Protein AF-I0INM4-F1 (afdb_monomer_lite)

Radius of gyration: 18.07 Å; chains: 1; bounding box: 23×41×49 Å

Organism: Leptospirillum ferrooxidans (strain C2-3) (NCBI:txid1162668)

Secondary structure (DSSP, 8-state):
--PPP---TTS-----------SPBPTTT-PBPEEETTEEEETTTTTEEES----

Foldseek 3Di:
DDDDDDDDVVVPPDPPPDADLPAAADPPPRHRFGQDPNWTFDVVVVGDTDDPPPD

Sequence (55 aa):
MDEPEEIDLDELELPLHIPRKNGPDCPFCGEPTLSVDGDFVCIDCNGTWYGPNIG

Structure (mmCIF, N/CA/C/O backbone):
data_AF-I0INM4-F1
#
_entry.id   AF-I0INM4-F1
#
loop_
_atom_site.group_PDB
_atom_site.id
_atom_site.type_symbol
_atom_site.label_atom_id
_atom_site.label_alt_id
_atom_site.label_comp_id
_atom_site.label_asym_id
_atom_site.label_entity_id
_atom_site.label_seq_id
_atom_site.pdbx_PDB_ins_code
_atom_site.Cartn_x
_atom_site.Cartn_y
_atom_site.Cartn_z
_atom_site.occupancy
_atom_site.B_iso_or_equiv
_atom_site.auth_seq_id
_atom_site.auth_comp_id
_atom_site.auth_asym_id
_atom_site.auth_atom_id
_atom_site.pdbx_PDB_model_num
ATOM 1 N N . MET A 1 1 ? 2.940 31.955 -32.693 1.00 55.91 1 MET A N 1
ATOM 2 C CA . MET A 1 1 ? 1.883 31.784 -31.681 1.00 55.91 1 MET A CA 1
ATOM 3 C C . MET A 1 1 ? 1.657 30.299 -31.655 1.00 55.91 1 MET A C 1
ATOM 5 O O . MET A 1 1 ? 0.996 29.793 -32.545 1.00 55.91 1 MET A O 1
ATOM 9 N N . ASP A 1 2 ? 2.360 29.622 -30.760 1.00 71.56 2 ASP A N 1
ATOM 10 C CA . ASP A 1 2 ? 2.257 28.181 -30.581 1.00 71.56 2 ASP A CA 1
ATOM 11 C C . ASP A 1 2 ? 1.076 27.954 -29.636 1.00 71.56 2 ASP A C 1
ATOM 13 O O . ASP A 1 2 ? 1.111 28.368 -28.475 1.00 71.56 2 ASP A O 1
ATOM 17 N N . GLU A 1 3 ? -0.024 27.445 -30.183 1.00 75.94 3 GLU A N 1
ATOM 18 C CA . GLU A 1 3 ? -1.214 27.090 -29.413 1.00 75.94 3 GLU A CA 1
ATOM 19 C C . GLU A 1 3 ? -0.884 25.885 -28.516 1.00 75.94 3 GLU A C 1
ATOM 21 O O . GLU A 1 3 ? -0.190 24.971 -28.971 1.00 75.94 3 GLU A O 1
ATOM 26 N N . PRO A 1 4 ? -1.315 25.866 -27.242 1.00 73.31 4 PRO A N 1
ATOM 27 C CA . PRO A 1 4 ? -1.102 24.702 -26.397 1.00 73.31 4 PRO A CA 1
ATOM 28 C C . PRO A 1 4 ? -1.979 23.553 -26.905 1.00 73.31 4 PRO A C 1
ATOM 30 O O . PRO A 1 4 ? -3.200 23.681 -26.946 1.00 73.31 4 PRO A O 1
ATOM 33 N N . GLU A 1 5 ? -1.356 22.441 -27.295 1.00 75.38 5 GLU A N 1
ATOM 34 C CA . GLU A 1 5 ? -2.078 21.201 -27.581 1.00 75.38 5 GLU A CA 1
ATOM 35 C C . GLU A 1 5 ? -2.813 20.753 -26.308 1.00 75.38 5 GLU A C 1
ATOM 37 O O . GLU A 1 5 ? -2.198 20.552 -25.256 1.00 75.38 5 GLU A O 1
ATOM 42 N N . GLU A 1 6 ? -4.141 20.645 -26.385 1.00 73.50 6 GLU A N 1
ATOM 43 C CA . GLU A 1 6 ? -4.954 20.079 -25.310 1.00 73.50 6 GLU A CA 1
ATOM 44 C C . GLU A 1 6 ? -4.679 18.574 -25.247 1.00 73.50 6 GLU A C 1
ATOM 46 O O . GLU A 1 6 ? -5.076 17.813 -26.127 1.00 73.50 6 GLU A O 1
ATOM 51 N N . ILE A 1 7 ? -3.935 18.150 -24.225 1.00 72.75 7 ILE A N 1
ATOM 52 C CA . ILE A 1 7 ? -3.641 16.738 -23.985 1.00 72.75 7 ILE A CA 1
ATOM 53 C C . ILE A 1 7 ? -4.923 16.081 -23.470 1.00 72.75 7 ILE A C 1
ATOM 55 O O . ILE A 1 7 ? -5.372 16.393 -22.364 1.00 72.75 7 ILE A O 1
ATOM 59 N N . ASP A 1 8 ? -5.490 15.173 -24.262 1.00 71.00 8 ASP A N 1
ATOM 60 C CA . ASP A 1 8 ? -6.632 14.352 -23.868 1.00 71.00 8 ASP A CA 1
ATOM 61 C C . ASP A 1 8 ? -6.191 13.341 -22.795 1.00 71.00 8 ASP A C 1
ATOM 63 O O . ASP A 1 8 ? -5.493 12.359 -23.059 1.00 71.00 8 ASP A O 1
ATOM 67 N N . LEU A 1 9 ? -6.542 13.634 -21.542 1.00 67.88 9 LEU A N 1
ATOM 68 C CA . LEU A 1 9 ? -6.193 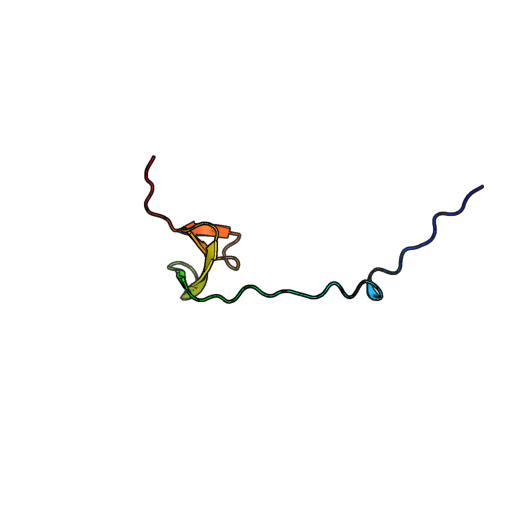12.809 -20.385 1.00 67.88 9 LEU A CA 1
ATOM 69 C C . LEU A 1 9 ? -6.905 11.450 -20.396 1.00 67.88 9 LEU A C 1
ATOM 71 O O . LEU A 1 9 ? -6.446 10.542 -19.700 1.00 67.88 9 LEU A O 1
ATOM 75 N N . ASP A 1 10 ? -7.979 11.301 -21.175 1.00 68.19 10 ASP A N 1
ATOM 76 C CA . ASP A 1 10 ? -8.747 10.060 -21.253 1.00 68.19 10 ASP A CA 1
ATOM 77 C C . ASP A 1 10 ? -8.054 9.011 -22.149 1.00 68.19 10 ASP A C 1
ATOM 79 O O . ASP A 1 10 ? -8.263 7.813 -21.964 1.00 68.19 10 ASP A O 1
ATOM 83 N N . GLU A 1 11 ? -7.168 9.426 -23.068 1.00 68.19 11 GLU A N 1
ATOM 84 C CA . GLU A 1 11 ? -6.350 8.519 -23.900 1.00 68.19 11 GLU A CA 1
ATOM 85 C C . GLU A 1 11 ? -5.114 7.976 -23.148 1.00 68.19 11 GLU A C 1
ATOM 87 O O . GLU A 1 11 ? -4.500 6.979 -23.541 1.00 68.19 11 GLU A O 1
ATOM 92 N N . LEU A 1 12 ? -4.762 8.580 -22.009 1.00 65.38 12 LEU A N 1
ATOM 93 C CA . LEU A 1 12 ? -3.683 8.122 -21.134 1.00 65.38 12 LEU A CA 1
ATOM 94 C C . LEU A 1 12 ? -4.171 6.992 -20.212 1.00 65.38 12 LEU A C 1
ATOM 96 O O . LEU A 1 12 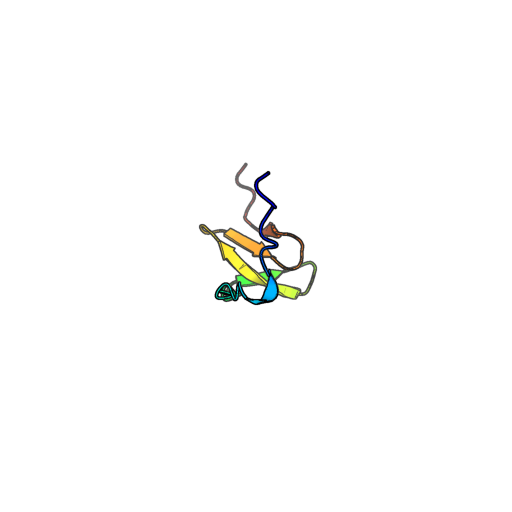? -4.198 7.128 -18.987 1.00 65.38 12 LEU A O 1
ATOM 100 N N . GLU A 1 13 ? -4.504 5.834 -20.791 1.00 66.62 13 GLU A N 1
ATOM 101 C CA . GLU A 1 13 ? -4.726 4.594 -20.036 1.00 66.62 13 GLU A CA 1
ATOM 102 C C . GLU A 1 13 ? -3.396 4.092 -19.446 1.00 66.62 13 GLU A C 1
ATOM 104 O O . GLU A 1 13 ? -2.729 3.189 -19.961 1.00 66.62 13 GLU A O 1
ATOM 109 N N . LEU A 1 14 ? -2.974 4.695 -18.333 1.00 70.12 14 LEU A N 1
ATOM 110 C CA . LEU A 1 14 ? -1.870 4.172 -17.543 1.00 70.12 14 LEU A CA 1
ATOM 111 C C . LEU A 1 14 ? -2.284 2.804 -16.986 1.00 70.12 14 LEU A C 1
ATOM 113 O O . LEU A 1 14 ? -3.335 2.701 -16.346 1.00 70.12 14 LEU A O 1
ATOM 117 N N . PRO A 1 15 ? -1.472 1.747 -17.170 1.00 69.75 15 PRO A N 1
ATOM 118 C CA . PRO A 1 15 ? -1.770 0.457 -16.577 1.00 69.75 15 PRO A CA 1
ATOM 119 C C . PRO A 1 15 ? -1.829 0.611 -15.054 1.00 69.75 15 PRO A C 1
ATOM 121 O O . PRO A 1 15 ? -0.809 0.798 -14.387 1.00 69.75 15 PRO A O 1
ATOM 124 N N . LEU A 1 16 ? -3.043 0.534 -14.504 1.00 64.88 16 LEU A N 1
ATOM 125 C CA . LEU A 1 16 ? -3.308 0.541 -13.070 1.00 64.88 16 LEU A CA 1
ATOM 126 C C . LEU A 1 16 ? -2.741 -0.743 -12.465 1.00 64.88 16 LEU A C 1
ATOM 128 O O . LEU A 1 16 ? -3.408 -1.776 -12.378 1.00 64.88 16 LEU A O 1
ATOM 132 N N . HIS A 1 17 ? -1.481 -0.691 -12.044 1.00 65.81 17 HIS A N 1
ATOM 133 C CA . HIS A 1 17 ? -0.906 -1.747 -11.232 1.00 65.81 17 HIS A CA 1
ATOM 134 C C . HIS A 1 17 ? -1.447 -1.611 -9.810 1.00 65.81 17 HIS A C 1
ATOM 136 O O . HIS A 1 17 ? -0.878 -0.900 -8.986 1.00 65.81 17 HIS A O 1
ATOM 142 N N . ILE A 1 18 ? -2.573 -2.271 -9.533 1.00 68.44 18 ILE A N 1
ATOM 143 C CA . ILE A 1 18 ? -3.129 -2.339 -8.181 1.00 68.44 18 ILE A CA 1
ATOM 144 C C . ILE A 1 18 ? -2.237 -3.286 -7.366 1.00 68.44 18 ILE A C 1
ATOM 146 O O . ILE A 1 18 ? -2.193 -4.487 -7.665 1.00 68.44 18 ILE A O 1
ATOM 150 N N . PRO A 1 19 ? -1.518 -2.788 -6.346 1.00 68.62 19 PRO A N 1
ATOM 151 C CA . PRO A 1 19 ? -0.678 -3.636 -5.518 1.00 68.62 19 PRO A CA 1
ATOM 152 C C . PRO 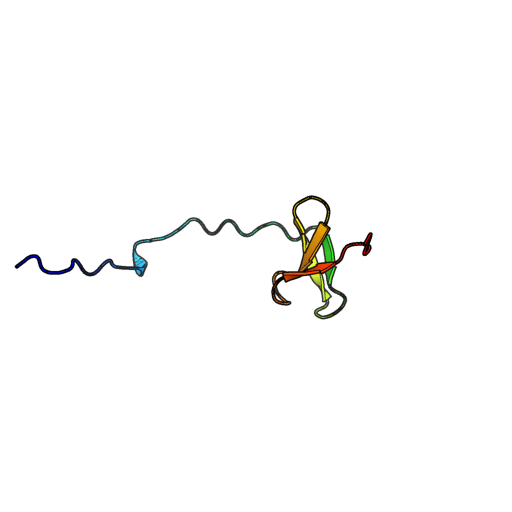A 1 19 ? -1.541 -4.656 -4.768 1.00 68.62 19 PRO A C 1
ATOM 154 O O . PRO A 1 19 ? -2.613 -4.326 -4.255 1.00 68.62 19 PRO A O 1
ATOM 157 N N . ARG A 1 20 ? -1.087 -5.911 -4.679 1.00 72.31 20 ARG A N 1
ATOM 158 C CA . ARG A 1 20 ? -1.822 -6.944 -3.936 1.00 72.31 20 ARG A CA 1
ATOM 159 C C . ARG A 1 20 ? -1.739 -6.682 -2.431 1.00 72.31 20 ARG A C 1
ATOM 161 O O . ARG A 1 20 ? -0.663 -6.777 -1.847 1.00 72.31 20 ARG A O 1
ATOM 168 N N . LYS A 1 21 ? -2.887 -6.414 -1.808 1.00 76.62 21 LYS A N 1
ATOM 169 C CA . LYS A 1 21 ? -3.054 -6.271 -0.357 1.00 76.62 21 LYS A CA 1
ATOM 170 C C . LYS A 1 21 ? -2.991 -7.649 0.321 1.00 76.62 21 LYS A C 1
ATOM 172 O O . LYS A 1 21 ? -4.007 -8.318 0.462 1.00 76.62 21 LYS A O 1
ATOM 177 N N . ASN A 1 22 ? -1.785 -8.102 0.663 1.00 79.50 22 ASN A N 1
ATOM 178 C CA . ASN A 1 22 ? -1.543 -9.409 1.299 1.00 79.50 22 ASN A CA 1
ATOM 179 C C . ASN A 1 22 ? -1.069 -9.286 2.760 1.00 79.50 22 ASN A C 1
ATOM 181 O O . ASN A 1 22 ? -0.588 -10.264 3.334 1.00 79.50 22 ASN A O 1
ATOM 185 N N . GLY A 1 23 ? -1.107 -8.081 3.327 1.00 80.50 23 GLY A N 1
ATOM 186 C CA . GLY A 1 23 ? -0.734 -7.822 4.711 1.00 80.50 23 GLY A CA 1
ATOM 187 C C . GLY A 1 23 ? -1.864 -8.125 5.701 1.00 80.50 23 GLY A C 1
ATOM 188 O O . GLY A 1 23 ? -2.957 -8.517 5.295 1.00 80.50 23 GLY A O 1
ATOM 189 N N . PRO A 1 24 ? -1.611 -7.946 7.009 1.00 83.44 24 PRO A N 1
ATOM 190 C CA . PRO A 1 24 ? -2.639 -8.026 8.040 1.00 83.44 24 PRO A CA 1
ATOM 191 C C . PRO A 1 24 ? -3.721 -6.958 7.840 1.00 83.44 24 PRO A C 1
ATOM 193 O O . PRO A 1 24 ? -3.492 -5.936 7.187 1.00 83.44 24 PRO A O 1
ATOM 196 N N . ASP A 1 25 ? -4.884 -7.177 8.446 1.00 85.12 25 ASP A N 1
ATOM 197 C CA . ASP A 1 25 ? -5.994 -6.228 8.389 1.00 85.12 25 ASP A CA 1
ATOM 198 C C . ASP A 1 25 ? -5.645 -4.922 9.116 1.00 85.12 25 ASP A C 1
ATOM 200 O O . ASP A 1 25 ? -5.095 -4.912 10.223 1.00 85.12 25 ASP A O 1
ATOM 204 N N . CYS A 1 26 ? -5.977 -3.795 8.490 1.00 82.31 26 CYS A N 1
ATOM 205 C CA . CYS A 1 26 ? -5.821 -2.472 9.068 1.00 82.31 26 CYS A CA 1
ATOM 206 C C . CYS A 1 26 ? -6.741 -2.326 10.296 1.00 82.31 26 CYS A C 1
ATOM 208 O O . CYS A 1 26 ? -7.951 -2.512 10.173 1.00 82.31 26 CYS A O 1
ATOM 210 N N . PRO A 1 27 ? -6.243 -1.897 11.469 1.00 77.31 27 PRO A N 1
ATOM 211 C CA . PRO A 1 27 ? -7.055 -1.805 12.686 1.00 77.31 27 PRO A CA 1
ATOM 212 C C . PRO A 1 27 ? -8.105 -0.678 12.663 1.00 77.31 27 PRO A C 1
ATOM 214 O O . PRO A 1 27 ? -8.913 -0.584 13.583 1.00 77.31 27 PRO A O 1
ATOM 217 N N . PHE A 1 28 ? -8.092 0.188 11.645 1.00 78.69 28 PHE A N 1
ATOM 218 C CA . PHE A 1 28 ? -9.018 1.317 11.524 1.00 78.69 28 PHE A CA 1
ATOM 219 C C . PHE A 1 28 ? -10.177 1.041 10.568 1.00 78.69 28 PHE A C 1
ATOM 221 O O . PHE A 1 28 ? -11.312 1.394 10.878 1.00 78.69 28 PHE A O 1
ATOM 228 N N . CYS A 1 29 ? -9.900 0.431 9.413 1.00 83.94 29 CYS A N 1
ATOM 229 C CA . CYS A 1 29 ? -10.918 0.134 8.402 1.00 83.94 29 CYS A CA 1
ATOM 230 C C . CYS A 1 29 ? -11.198 -1.364 8.221 1.00 83.94 29 CYS A C 1
ATOM 232 O O . CYS A 1 29 ? -12.212 -1.702 7.624 1.00 83.94 29 CYS A O 1
ATOM 234 N N . GLY A 1 30 ? -10.340 -2.253 8.729 1.00 80.75 30 GLY A N 1
ATOM 235 C CA . GLY A 1 30 ? -10.455 -3.701 8.541 1.00 80.75 30 GLY A CA 1
ATOM 236 C C . GLY A 1 30 ? -10.026 -4.204 7.161 1.00 80.75 30 GLY A C 1
ATOM 237 O O . GLY A 1 30 ? -10.134 -5.396 6.909 1.00 80.75 30 GLY A O 1
ATOM 238 N N . GLU A 1 31 ? -9.541 -3.328 6.275 1.00 85.38 31 GLU A N 1
ATOM 239 C CA . GLU A 1 31 ? -9.046 -3.716 4.950 1.00 85.38 31 GLU A CA 1
ATOM 240 C C . GLU A 1 31 ? -7.623 -4.281 5.028 1.00 85.38 31 GLU A C 1
ATOM 242 O O . GLU A 1 31 ? -6.818 -3.802 5.838 1.00 85.38 31 GLU A O 1
ATOM 247 N N . PRO A 1 32 ? -7.264 -5.247 4.167 1.00 84.38 32 PRO A N 1
ATOM 248 C CA . PRO A 1 32 ? -5.927 -5.813 4.155 1.00 84.38 32 PRO A CA 1
ATOM 249 C C . PRO A 1 32 ? -4.893 -4.743 3.788 1.00 84.38 32 PRO A C 1
ATOM 251 O O . PRO A 1 32 ? -5.058 -3.965 2.846 1.00 84.38 32 PRO A O 1
ATOM 254 N N . THR A 1 33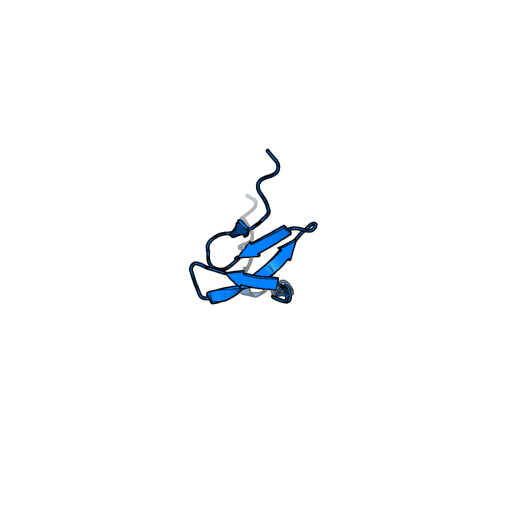 ? -3.797 -4.696 4.536 1.00 85.06 33 THR A N 1
ATOM 255 C CA . THR A 1 33 ? -2.694 -3.766 4.263 1.00 85.06 33 THR A CA 1
ATOM 256 C C . THR A 1 33 ? -1.820 -4.245 3.102 1.00 85.06 33 THR A C 1
ATOM 258 O O . THR A 1 33 ? -1.859 -5.403 2.671 1.00 85.06 33 THR A O 1
ATOM 261 N N . LEU A 1 34 ? -1.009 -3.336 2.568 1.00 83.50 34 LEU A N 1
ATOM 262 C CA . LEU A 1 34 ? 0.004 -3.625 1.564 1.00 83.50 34 LEU A CA 1
ATOM 263 C C . LEU A 1 34 ? 1.374 -3.744 2.235 1.00 83.50 34 LEU A C 1
ATOM 265 O O . LEU A 1 34 ? 1.748 -2.866 3.006 1.00 83.50 34 LEU A O 1
ATOM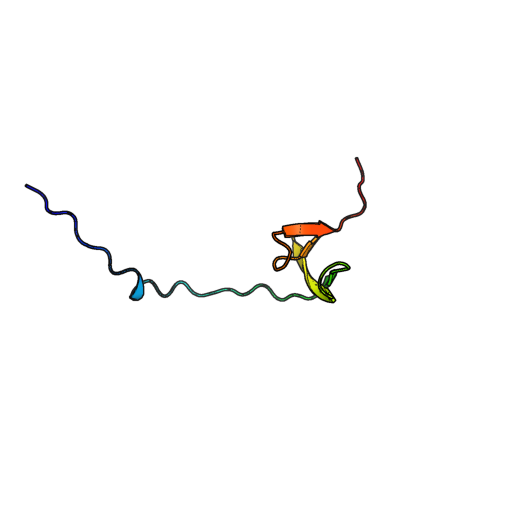 269 N N . SER A 1 35 ? 2.138 -4.787 1.914 1.00 80.88 35 SER A N 1
ATOM 270 C CA . SER A 1 35 ? 3.548 -4.855 2.303 1.00 80.88 35 SER A CA 1
ATOM 271 C C . SER A 1 35 ? 4.380 -3.928 1.409 1.00 80.88 35 SER A C 1
ATOM 273 O O . SER A 1 35 ? 4.486 -4.188 0.206 1.00 80.88 35 SER A O 1
ATOM 275 N N . VAL A 1 36 ? 4.971 -2.881 1.977 1.00 79.06 36 VAL A N 1
ATOM 276 C CA . VAL A 1 36 ? 5.846 -1.918 1.292 1.00 79.06 36 VAL A CA 1
ATOM 277 C C . VAL A 1 36 ? 7.151 -1.838 2.077 1.00 79.06 36 VAL A C 1
ATOM 279 O O . VAL A 1 36 ? 7.128 -1.533 3.261 1.00 79.06 36 VAL A O 1
ATOM 282 N N . ASP A 1 37 ? 8.277 -2.168 1.442 1.00 76.94 37 ASP A N 1
ATOM 283 C CA . ASP A 1 37 ? 9.624 -2.064 2.033 1.00 76.94 37 ASP A CA 1
ATOM 284 C C . ASP A 1 37 ? 9.815 -2.755 3.403 1.00 76.94 37 ASP A C 1
ATOM 286 O O . ASP A 1 37 ? 10.678 -2.385 4.192 1.00 76.94 37 ASP A O 1
ATOM 290 N N . GLY A 1 38 ? 9.042 -3.815 3.666 1.00 76.81 38 GLY A N 1
ATOM 291 C CA . GLY A 1 38 ? 9.087 -4.580 4.919 1.00 76.81 38 GLY A CA 1
ATOM 292 C C . GLY A 1 38 ? 8.077 -4.129 5.978 1.00 76.81 38 GLY A C 1
ATOM 293 O O . GLY A 1 38 ? 7.906 -4.837 6.970 1.00 76.81 38 GLY A O 1
ATOM 294 N N . ASP A 1 39 ? 7.365 -3.033 5.730 1.00 77.69 39 ASP A N 1
ATOM 295 C CA . ASP A 1 39 ? 6.290 -2.518 6.573 1.00 77.69 39 ASP A CA 1
ATOM 296 C C . ASP A 1 39 ? 4.910 -2.765 5.959 1.00 77.69 39 ASP A C 1
ATOM 298 O O . ASP A 1 39 ? 4.767 -3.055 4.768 1.00 77.69 39 ASP A O 1
ATOM 302 N N . PHE A 1 40 ? 3.868 -2.647 6.784 1.00 81.75 40 PHE A N 1
ATOM 303 C CA . PHE A 1 40 ? 2.484 -2.770 6.346 1.00 81.75 40 PHE A CA 1
ATOM 304 C C . PHE A 1 40 ? 1.809 -1.402 6.299 1.00 81.75 40 PHE A C 1
ATOM 306 O O . PHE A 1 40 ? 1.756 -0.671 7.286 1.00 81.75 40 PHE A O 1
ATOM 313 N N . VAL A 1 41 ? 1.269 -1.051 5.135 1.00 80.81 41 VAL A N 1
ATOM 314 C CA . VAL A 1 41 ? 0.685 0.266 4.872 1.00 80.81 41 VAL A CA 1
ATOM 315 C C . VAL A 1 41 ? -0.764 0.103 4.438 1.00 80.81 41 VAL A C 1
ATOM 317 O O . VAL A 1 41 ? -1.071 -0.642 3.504 1.00 80.81 41 VAL A O 1
ATOM 320 N N . CYS A 1 42 ? -1.678 0.814 5.098 1.00 83.56 42 CYS A N 1
ATOM 321 C CA . CYS A 1 42 ? -3.065 0.878 4.646 1.00 83.56 42 CYS A CA 1
ATOM 322 C C . CYS A 1 42 ? -3.226 2.005 3.623 1.00 83.56 42 CYS A C 1
ATOM 324 O O . CYS A 1 42 ? -3.255 3.180 3.992 1.00 83.56 42 CYS A O 1
ATOM 326 N N . ILE A 1 43 ? -3.365 1.656 2.342 1.00 76.94 43 ILE A N 1
ATOM 327 C CA . ILE A 1 43 ? -3.568 2.646 1.273 1.00 76.94 43 ILE A CA 1
ATOM 328 C C . ILE A 1 43 ? -4.939 3.334 1.368 1.00 76.94 43 ILE A C 1
ATOM 330 O O . ILE A 1 43 ? -5.059 4.498 0.999 1.00 76.94 43 ILE A O 1
ATOM 334 N N . ASP A 1 44 ? -5.948 2.658 1.928 1.00 78.38 44 ASP A N 1
ATOM 335 C CA . ASP A 1 44 ? -7.304 3.210 2.051 1.00 78.38 44 ASP A CA 1
ATOM 336 C C . ASP A 1 44 ? -7.413 4.205 3.220 1.00 78.38 44 ASP A C 1
ATOM 338 O O . ASP A 1 44 ? -8.203 5.144 3.178 1.00 78.38 44 ASP A O 1
ATOM 342 N N . CYS A 1 45 ? -6.569 4.056 4.248 1.00 78.50 45 CYS A N 1
ATOM 343 C CA . CYS A 1 45 ? -6.444 5.000 5.365 1.00 78.50 45 CYS A CA 1
ATOM 344 C C . CYS A 1 45 ? -5.324 6.026 5.132 1.00 78.50 45 CYS A C 1
ATOM 346 O O . CYS A 1 45 ? -4.611 6.392 6.070 1.00 78.50 45 CYS A O 1
ATOM 348 N N . ASN A 1 46 ? -5.155 6.470 3.883 1.00 68.75 46 ASN A N 1
ATOM 349 C CA . ASN A 1 46 ? -4.191 7.497 3.480 1.00 68.75 46 ASN A CA 1
ATOM 350 C C . ASN A 1 46 ? -2.732 7.174 3.861 1.00 68.75 46 ASN A C 1
ATOM 352 O O . ASN A 1 46 ? -1.981 8.040 4.308 1.00 68.75 46 ASN A O 1
ATOM 356 N N . GLY A 1 47 ? -2.343 5.905 3.729 1.00 61.28 47 GLY A N 1
ATOM 357 C CA . GLY A 1 47 ? -0.973 5.468 3.971 1.00 61.28 47 GLY A CA 1
ATOM 358 C C . GLY A 1 47 ? -0.570 5.497 5.440 1.00 61.28 47 GLY A C 1
ATOM 359 O O . GLY A 1 47 ? 0.608 5.671 5.725 1.00 61.28 47 GLY A O 1
ATOM 360 N N . THR A 1 48 ? -1.513 5.351 6.380 1.00 62.75 48 THR A N 1
ATOM 361 C CA . THR A 1 48 ? -1.146 5.198 7.795 1.00 62.75 48 THR A CA 1
ATOM 362 C C . THR A 1 48 ? -0.178 4.013 7.917 1.00 62.75 48 THR A C 1
ATOM 364 O O . THR A 1 48 ? -0.454 2.924 7.406 1.00 62.75 48 THR A O 1
ATOM 367 N N . TRP A 1 49 ? 0.993 4.265 8.506 1.00 58.16 49 TRP A N 1
ATOM 368 C CA . TRP A 1 49 ? 2.079 3.296 8.630 1.00 58.16 49 TRP A CA 1
ATOM 369 C C . TRP A 1 49 ? 1.799 2.370 9.812 1.00 58.16 49 TRP A C 1
ATOM 371 O O . TRP A 1 49 ? 1.549 2.838 10.926 1.00 58.16 49 TRP A O 1
ATOM 381 N N . TYR A 1 50 ? 1.869 1.063 9.576 1.00 62.81 50 TYR A N 1
ATOM 382 C CA . TYR A 1 50 ? 1.743 0.031 10.599 1.00 62.81 50 TYR A CA 1
ATOM 383 C C . TYR A 1 50 ? 3.023 -0.800 10.615 1.00 62.81 50 TYR A C 1
ATOM 385 O O . TYR A 1 50 ? 3.126 -1.847 9.982 1.00 62.81 50 TYR A O 1
ATOM 393 N N . GLY A 1 51 ? 4.005 -0.312 11.364 1.00 58.06 51 GLY A N 1
ATOM 394 C CA . GLY A 1 51 ? 5.222 -1.038 11.703 1.00 58.06 51 GLY A CA 1
ATOM 395 C C . GLY A 1 51 ? 5.491 -0.922 13.206 1.00 58.06 51 GLY A C 1
ATOM 396 O O . GLY A 1 51 ? 4.977 0.001 13.855 1.00 58.06 51 GLY A O 1
ATOM 397 N N . PRO A 1 52 ? 6.259 -1.844 13.813 1.00 49.44 52 PRO A N 1
ATOM 398 C CA . PRO A 1 52 ? 6.803 -1.601 15.142 1.00 49.44 52 PRO A CA 1
ATOM 399 C C . PRO A 1 52 ? 7.596 -0.290 15.086 1.00 49.44 52 PRO A C 1
ATOM 401 O O . PRO A 1 52 ? 8.534 -0.173 14.306 1.00 49.44 52 PRO A O 1
ATOM 404 N N . ASN A 1 53 ? 7.204 0.704 15.888 1.00 48.66 53 ASN A N 1
ATOM 405 C CA . ASN A 1 53 ? 7.956 1.949 16.042 1.00 48.66 53 ASN A CA 1
ATOM 406 C C . ASN A 1 53 ? 9.313 1.616 16.686 1.00 48.66 53 ASN A C 1
ATOM 408 O O . ASN A 1 53 ? 9.460 1.686 17.907 1.00 48.66 53 ASN A O 1
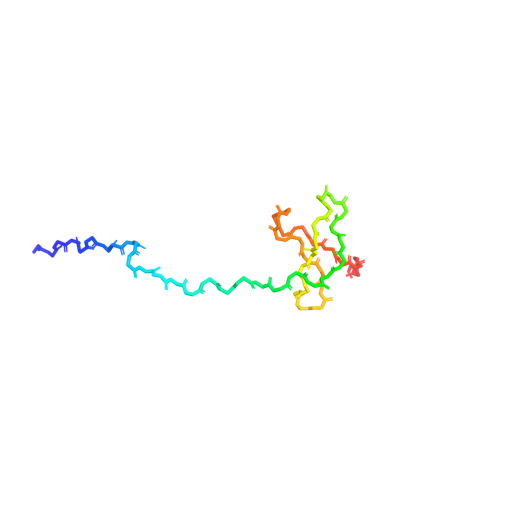ATOM 412 N N . ILE A 1 54 ? 10.291 1.202 15.883 1.00 46.78 54 ILE A N 1
ATOM 413 C CA . ILE A 1 54 ? 11.694 1.260 16.274 1.00 46.78 54 ILE A CA 1
ATOM 414 C C . ILE A 1 54 ? 12.143 2.690 15.976 1.00 46.78 54 ILE A C 1
ATOM 416 O O . ILE A 1 54 ? 12.355 3.069 14.830 1.00 46.78 54 ILE A O 1
ATOM 420 N N . GLY A 1 55 ? 12.084 3.516 17.021 1.00 38.97 55 GLY A N 1
ATOM 421 C CA . GLY A 1 55 ? 12.430 4.936 16.969 1.00 38.97 55 GLY A CA 1
ATOM 422 C C . GLY A 1 55 ? 13.882 5.217 16.612 1.00 38.97 55 GLY A C 1
ATOM 423 O O . GLY A 1 55 ? 14.710 4.278 16.628 1.00 38.97 55 GLY A O 1
#

pLDDT: mean 71.98, std 10.53, range [38.97, 85.38]